Protein AF-A0A0F3H0M9-F1 (afdb_monomer_lite)

Organism: NCBI:txid29290

Sequence (113 aa):
MGLGGTIANLRGYIEGNGGHVIAVSTLTESRDSRKLALRSEILEALEKKHGQELDEFWRDSFGHAIATLTEAEGGNLLRQSSFDVIRNRLAKAADEACRRGFSAVEIGRNKTG

Radius of gyration: 14.46 Å; chains: 1; bounding box: 42×32×36 Å

pLDDT: mean 71.96, std 14.89, range [35.16, 91.62]

Foldseek 3Di:
DACQVVVLLVQLVQVVVVHHDPDDDDPDHDPQQPFFFADPVLVVLLCVQANCVLQVLCCVQRVHGPRSGGNSVSVVSSPDNYPVVVLVVLVVVQVVCVVVVHNGRCSDPPPDD

Structure (mmCIF, N/CA/C/O backbone):
data_AF-A0A0F3H0M9-F1
#
_entry.id   AF-A0A0F3H0M9-F1
#
loop_
_atom_site.group_PDB
_atom_site.id
_atom_site.type_symbol
_atom_site.label_atom_id
_atom_site.label_alt_id
_atom_site.label_comp_id
_atom_site.label_asym_id
_atom_site.label_entity_id
_atom_site.label_seq_id
_atom_site.pdbx_PDB_ins_code
_atom_site.Cartn_x
_atom_site.Cartn_y
_atom_site.Cartn_z
_atom_site.occupancy
_atom_site.B_iso_or_equiv
_atom_site.auth_seq_id
_atom_site.auth_comp_id
_atom_site.auth_asym_id
_atom_site.auth_atom_id
_atom_site.pdbx_PDB_model_num
ATOM 1 N N . MET A 1 1 ? 12.482 10.968 -2.118 1.00 42.03 1 MET A N 1
ATOM 2 C CA . MET A 1 1 ? 12.114 9.730 -2.833 1.00 42.03 1 MET A CA 1
ATOM 3 C C . MET A 1 1 ? 11.847 8.670 -1.781 1.00 42.03 1 MET A C 1
ATOM 5 O O . MET A 1 1 ? 12.755 8.374 -1.017 1.00 42.03 1 MET A O 1
ATOM 9 N N . GLY A 1 2 ? 10.597 8.232 -1.623 1.00 53.47 2 GLY A N 1
ATOM 10 C CA . GLY A 1 2 ? 10.229 7.257 -0.593 1.00 53.47 2 GLY A CA 1
ATOM 11 C C . GLY A 1 2 ? 10.556 5.843 -1.061 1.00 53.47 2 GLY A C 1
ATOM 12 O O . GLY A 1 2 ? 10.089 5.442 -2.120 1.00 53.47 2 GLY A O 1
ATOM 13 N N . LEU A 1 3 ? 11.354 5.106 -0.289 1.00 59.34 3 LEU A N 1
ATOM 14 C CA . LEU A 1 3 ? 11.687 3.702 -0.563 1.00 59.34 3 LEU A CA 1
ATOM 15 C C . LEU A 1 3 ? 10.496 2.749 -0.344 1.00 59.34 3 LEU A C 1
ATOM 17 O O . LEU A 1 3 ? 10.512 1.643 -0.876 1.00 59.34 3 LEU A O 1
ATOM 21 N N . GLY A 1 4 ? 9.464 3.192 0.390 1.00 61.91 4 GLY A N 1
ATOM 22 C CA . GLY A 1 4 ? 8.291 2.389 0.759 1.00 61.91 4 GLY A CA 1
ATOM 23 C C . GLY A 1 4 ? 7.613 1.702 -0.427 1.00 61.91 4 GLY A C 1
ATOM 24 O O . GLY A 1 4 ? 7.499 0.483 -0.412 1.00 61.91 4 GLY A O 1
ATOM 25 N N . GLY A 1 5 ? 7.309 2.444 -1.499 1.00 66.81 5 GLY A N 1
ATOM 26 C CA . GLY A 1 5 ? 6.600 1.894 -2.666 1.00 66.81 5 GLY A CA 1
ATOM 27 C C . GLY A 1 5 ? 7.382 0.830 -3.427 1.00 66.81 5 GLY A C 1
ATOM 28 O O . GLY A 1 5 ? 6.818 -0.171 -3.861 1.00 66.81 5 GLY A O 1
ATOM 29 N N . THR A 1 6 ? 8.700 0.992 -3.547 1.00 73.50 6 THR A N 1
ATOM 30 C CA . THR A 1 6 ? 9.550 -0.017 -4.194 1.00 73.50 6 THR A CA 1
ATOM 31 C C . THR A 1 6 ? 9.623 -1.292 -3.358 1.00 73.50 6 THR A C 1
ATOM 33 O O . THR A 1 6 ? 9.563 -2.391 -3.905 1.00 73.50 6 THR A O 1
ATOM 36 N N . ILE A 1 7 ? 9.730 -1.159 -2.033 1.00 74.62 7 ILE A N 1
ATOM 37 C CA . ILE A 1 7 ? 9.796 -2.305 -1.119 1.00 74.62 7 ILE A CA 1
ATOM 38 C C . ILE A 1 7 ? 8.449 -3.028 -1.052 1.00 74.62 7 ILE A C 1
ATOM 40 O O . ILE A 1 7 ? 8.430 -4.256 -1.106 1.00 74.62 7 ILE A O 1
ATOM 44 N N . ALA A 1 8 ? 7.339 -2.292 -0.971 1.00 70.88 8 ALA A N 1
ATOM 45 C CA . ALA A 1 8 ? 5.992 -2.855 -0.943 1.00 70.88 8 ALA A CA 1
ATOM 46 C C . ALA A 1 8 ? 5.707 -3.672 -2.211 1.00 70.88 8 ALA A C 1
ATOM 48 O O . ALA A 1 8 ? 5.323 -4.837 -2.110 1.00 70.88 8 ALA A O 1
ATOM 49 N N . ASN A 1 9 ? 6.016 -3.120 -3.391 1.00 69.56 9 ASN A N 1
ATOM 50 C CA . ASN A 1 9 ? 5.865 -3.832 -4.662 1.00 69.56 9 ASN A CA 1
ATOM 51 C C . ASN A 1 9 ? 6.755 -5.080 -4.740 1.00 69.56 9 ASN A C 1
ATOM 53 O O . ASN A 1 9 ? 6.296 -6.138 -5.165 1.00 69.56 9 ASN A O 1
ATOM 57 N N . LEU A 1 10 ? 8.020 -4.985 -4.314 1.00 77.69 10 LEU A N 1
ATOM 58 C CA . LEU A 1 10 ? 8.933 -6.131 -4.316 1.00 77.69 10 LEU A CA 1
ATOM 59 C C . LEU A 1 10 ? 8.456 -7.235 -3.362 1.00 77.69 10 LEU A C 1
ATOM 61 O O . LEU A 1 10 ? 8.496 -8.413 -3.714 1.00 77.69 10 LEU A O 1
ATOM 65 N N . ARG A 1 11 ? 7.967 -6.861 -2.174 1.00 76.56 11 ARG A N 1
ATOM 66 C CA . ARG A 1 11 ? 7.376 -7.801 -1.217 1.00 76.56 11 ARG A CA 1
ATOM 67 C C . ARG A 1 11 ? 6.143 -8.477 -1.803 1.00 76.56 11 ARG A C 1
ATOM 69 O O . ARG A 1 11 ? 6.076 -9.701 -1.777 1.00 76.56 11 ARG A O 1
ATOM 76 N N . GLY A 1 12 ? 5.213 -7.698 -2.356 1.00 72.00 12 GLY A N 1
ATOM 77 C CA . GLY A 1 12 ? 4.008 -8.214 -3.004 1.00 72.00 12 GLY A CA 1
ATOM 78 C C . GLY A 1 12 ? 4.332 -9.191 -4.136 1.00 72.00 12 GLY A C 1
ATOM 79 O O . GLY A 1 12 ? 3.742 -10.263 -4.203 1.00 72.00 12 GLY A O 1
ATOM 80 N N . TYR A 1 13 ? 5.337 -8.882 -4.960 1.00 78.62 13 TYR A N 1
ATOM 81 C CA . TYR A 1 13 ? 5.805 -9.778 -6.018 1.00 78.62 13 TYR A CA 1
ATOM 82 C C . TYR A 1 13 ? 6.376 -11.099 -5.478 1.00 78.62 13 TYR A C 1
ATOM 84 O O . TYR A 1 13 ? 6.061 -12.164 -6.004 1.00 78.62 13 TYR A O 1
ATOM 92 N N . ILE A 1 14 ? 7.212 -11.061 -4.435 1.00 72.81 14 ILE A N 1
ATOM 93 C CA . ILE A 1 14 ? 7.803 -12.279 -3.855 1.00 72.81 14 ILE A CA 1
ATOM 94 C C . ILE A 1 14 ? 6.722 -13.143 -3.191 1.00 72.81 14 ILE A C 1
ATOM 96 O O . ILE A 1 14 ? 6.687 -14.353 -3.414 1.00 72.81 14 ILE A O 1
ATOM 100 N N . GLU A 1 15 ? 5.828 -12.534 -2.411 1.00 82.38 15 GLU A N 1
ATOM 101 C CA . GLU A 1 15 ? 4.772 -13.256 -1.691 1.00 82.38 15 GLU A CA 1
ATOM 102 C C . GLU A 1 15 ? 3.680 -13.793 -2.617 1.00 82.38 15 GLU A C 1
ATOM 104 O O . GLU A 1 15 ? 3.237 -14.929 -2.452 1.00 82.38 15 GLU A O 1
ATOM 109 N N . GLY A 1 16 ? 3.310 -13.035 -3.652 1.00 70.56 16 GLY A N 1
ATOM 110 C CA . GLY A 1 16 ? 2.368 -13.479 -4.681 1.00 70.56 16 GLY A CA 1
ATOM 111 C C . GLY A 1 16 ? 2.864 -14.676 -5.502 1.00 70.56 16 GLY A C 1
ATOM 112 O O . GLY A 1 16 ? 2.055 -15.394 -6.078 1.00 70.56 16 GLY A O 1
ATOM 113 N N . ASN A 1 17 ? 4.176 -14.935 -5.513 1.00 84.69 17 ASN A N 1
ATOM 114 C CA . ASN A 1 17 ? 4.795 -16.081 -6.187 1.00 84.69 17 ASN A CA 1
ATOM 115 C C . ASN A 1 17 ? 5.159 -17.235 -5.229 1.00 84.69 17 ASN A C 1
ATOM 117 O O . ASN A 1 17 ? 5.958 -18.103 -5.578 1.00 84.69 17 ASN A O 1
ATOM 121 N N . GLY A 1 18 ? 4.597 -17.259 -4.015 1.00 81.06 18 GLY A N 1
ATOM 122 C CA . GLY A 1 18 ? 4.811 -18.339 -3.043 1.00 81.06 18 GLY A CA 1
ATOM 123 C C . GLY A 1 18 ? 6.111 -18.236 -2.237 1.00 81.06 18 GLY A C 1
ATOM 124 O O . GLY A 1 18 ? 6.437 -19.151 -1.482 1.00 81.06 18 GLY A O 1
ATOM 125 N N . GLY A 1 19 ? 6.854 -17.134 -2.370 1.00 77.62 19 GLY A N 1
ATOM 126 C CA . GLY A 1 19 ? 7.951 -16.793 -1.467 1.00 77.62 19 GLY A CA 1
ATOM 127 C C . GLY A 1 19 ? 7.441 -16.182 -0.159 1.00 77.62 19 GLY A C 1
ATOM 128 O O . GLY A 1 19 ? 6.305 -15.731 -0.066 1.00 77.62 19 GLY A O 1
ATOM 129 N N . HIS A 1 20 ? 8.287 -16.126 0.868 1.00 75.62 20 HIS A N 1
ATOM 130 C CA . HIS A 1 20 ? 7.968 -15.417 2.109 1.00 75.62 20 HIS A CA 1
ATOM 131 C C . HIS A 1 20 ? 9.086 -14.432 2.440 1.00 75.62 20 HIS A C 1
ATOM 133 O O . HIS A 1 20 ? 10.244 -14.827 2.600 1.00 75.62 20 HIS A O 1
ATOM 139 N N . VAL A 1 21 ? 8.759 -13.140 2.508 1.00 72.12 21 VAL A N 1
ATOM 140 C CA . VAL A 1 21 ? 9.752 -12.102 2.795 1.00 72.12 21 VAL A CA 1
ATOM 141 C C . VAL A 1 21 ? 9.957 -12.004 4.299 1.00 72.12 21 VAL A C 1
ATOM 143 O O . VAL A 1 21 ? 9.101 -11.508 5.023 1.00 72.12 21 VAL A O 1
ATOM 146 N N . ILE A 1 22 ? 11.127 -12.446 4.755 1.00 63.84 22 ILE A N 1
ATOM 147 C CA . ILE A 1 22 ? 11.503 -12.438 6.177 1.00 63.84 22 ILE A CA 1
ATOM 148 C C . ILE A 1 22 ? 12.229 -11.155 6.608 1.00 63.84 22 ILE A C 1
ATOM 150 O O . ILE A 1 22 ? 12.205 -10.803 7.784 1.00 63.84 22 ILE A O 1
ATOM 154 N N . ALA A 1 23 ? 12.892 -10.460 5.675 1.00 50.19 23 ALA A N 1
ATOM 155 C CA . ALA A 1 23 ? 13.650 -9.240 5.945 1.00 50.19 23 ALA A CA 1
ATOM 156 C C . ALA A 1 23 ? 13.894 -8.425 4.665 1.00 50.19 23 ALA A C 1
ATOM 158 O O . ALA A 1 23 ? 14.004 -8.981 3.573 1.00 50.19 23 ALA A O 1
ATOM 159 N N . VAL A 1 24 ? 14.041 -7.107 4.821 1.00 65.62 24 VAL A N 1
ATOM 160 C CA . VAL A 1 24 ? 14.480 -6.173 3.773 1.00 65.62 24 VAL A CA 1
ATOM 161 C C . VAL A 1 24 ? 15.530 -5.236 4.372 1.00 65.62 24 VAL A C 1
ATOM 163 O O . VAL A 1 24 ? 15.382 -4.793 5.509 1.00 65.62 24 VAL A O 1
ATOM 166 N N . SER A 1 25 ? 16.589 -4.933 3.617 1.00 49.09 25 SER A N 1
ATOM 167 C CA . SER A 1 25 ? 17.630 -3.971 4.000 1.00 49.09 25 SER A CA 1
ATOM 168 C C . SER A 1 25 ? 17.829 -2.937 2.890 1.00 49.09 25 SER A C 1
ATOM 170 O O . SER A 1 25 ? 17.762 -3.278 1.708 1.00 49.09 25 SER A O 1
ATOM 172 N N . THR A 1 26 ? 18.060 -1.676 3.257 1.00 61.56 26 THR A N 1
ATOM 173 C CA . THR A 1 26 ? 18.269 -0.562 2.318 1.00 61.56 26 THR A CA 1
ATOM 174 C C . THR A 1 26 ? 19.518 0.236 2.678 1.00 61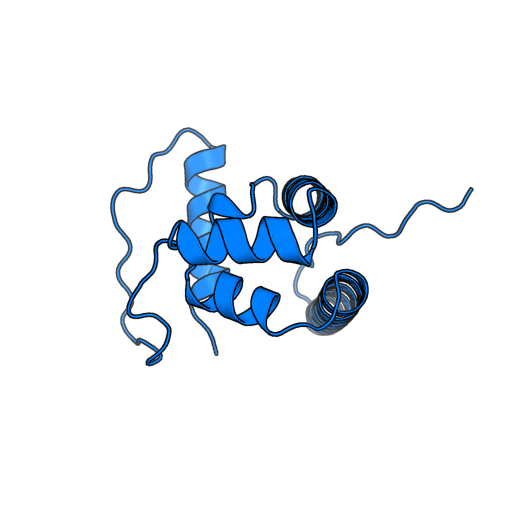.56 26 THR A C 1
ATOM 176 O O . THR A 1 26 ? 19.794 0.465 3.852 1.00 61.56 26 THR A O 1
ATOM 179 N N . LEU A 1 27 ? 20.259 0.700 1.665 1.00 40.09 27 LEU A N 1
ATOM 180 C CA . LEU A 1 27 ? 21.513 1.450 1.849 1.00 40.09 27 LEU A CA 1
ATOM 181 C C . LEU A 1 27 ? 21.293 2.905 2.307 1.00 40.09 27 LEU A C 1
ATOM 183 O O . LEU A 1 27 ? 22.164 3.508 2.927 1.00 40.09 27 LEU A O 1
ATOM 187 N N . THR A 1 28 ? 20.128 3.475 2.005 1.00 50.84 28 THR A N 1
ATOM 188 C CA . THR A 1 28 ? 19.703 4.811 2.436 1.00 50.84 28 THR A CA 1
ATOM 189 C C . THR A 1 28 ? 18.301 4.730 3.015 1.00 50.84 28 THR A C 1
ATOM 191 O O . THR A 1 28 ? 17.498 3.903 2.596 1.00 50.84 28 THR A O 1
ATOM 194 N N . GLU A 1 29 ? 18.009 5.574 4.000 1.00 50.97 29 GLU A N 1
ATOM 195 C CA . GLU A 1 29 ? 16.739 5.585 4.719 1.00 50.97 29 GLU A CA 1
ATOM 196 C C . GLU A 1 29 ? 16.216 7.031 4.798 1.00 50.97 29 GLU A C 1
ATOM 198 O O . GLU A 1 29 ? 16.972 7.946 5.132 1.00 50.97 29 GLU A O 1
ATOM 203 N N . SER A 1 30 ? 14.934 7.277 4.492 1.00 53.84 30 SER A N 1
ATOM 204 C CA . SER A 1 30 ? 14.284 8.537 4.891 1.00 53.84 30 SER A CA 1
ATOM 205 C C . SER A 1 30 ? 13.807 8.418 6.342 1.00 53.84 30 SER A C 1
ATOM 207 O O . SER A 1 30 ? 13.454 7.327 6.769 1.00 53.84 30 SER A O 1
ATOM 209 N N . ARG A 1 31 ? 13.740 9.516 7.112 1.00 54.22 31 ARG A N 1
ATOM 210 C CA . ARG A 1 31 ? 13.318 9.481 8.536 1.00 54.22 31 ARG A CA 1
ATOM 211 C C . ARG A 1 31 ? 11.995 8.734 8.784 1.00 54.22 31 ARG A C 1
ATOM 213 O O . ARG A 1 31 ? 11.827 8.157 9.854 1.00 54.22 31 ARG A O 1
ATOM 220 N N . ASP A 1 32 ? 11.104 8.724 7.795 1.00 53.25 32 ASP A N 1
ATOM 221 C CA . ASP A 1 32 ? 9.800 8.055 7.849 1.00 53.25 32 ASP A CA 1
ATOM 222 C C . ASP A 1 32 ? 9.852 6.544 7.530 1.00 53.25 32 ASP A C 1
ATOM 224 O O . ASP A 1 32 ? 8.841 5.866 7.661 1.00 53.25 32 ASP A O 1
ATOM 228 N N . SER A 1 33 ? 11.006 5.997 7.125 1.00 55.00 33 SER A N 1
ATOM 229 C CA . SER A 1 33 ? 11.169 4.583 6.728 1.00 55.00 33 SER A CA 1
ATOM 230 C C . SER A 1 33 ? 11.609 3.658 7.877 1.00 55.00 33 SER A C 1
ATOM 232 O O . SER A 1 33 ? 11.760 2.457 7.661 1.00 55.00 33 SER A O 1
ATOM 234 N N . ARG A 1 34 ? 11.748 4.183 9.108 1.00 58.22 34 ARG A N 1
ATOM 235 C CA . ARG A 1 34 ? 12.222 3.426 10.293 1.00 58.22 34 ARG A CA 1
ATOM 236 C C . ARG A 1 34 ? 11.318 2.278 10.693 1.00 58.22 34 ARG A C 1
ATOM 238 O O . ARG A 1 34 ? 11.748 1.356 11.382 1.00 58.22 34 ARG A O 1
ATOM 245 N N . LYS A 1 35 ? 10.047 2.366 10.313 1.00 63.50 35 LYS A N 1
ATOM 246 C CA . LYS A 1 35 ? 9.053 1.326 10.536 1.00 63.50 35 LYS A CA 1
ATOM 247 C C . LYS A 1 35 ? 8.494 0.912 9.189 1.00 63.50 35 LYS A C 1
ATOM 249 O O . LYS A 1 35 ? 7.826 1.691 8.521 1.00 63.50 35 LYS A O 1
ATOM 254 N N . LEU A 1 36 ? 8.818 -0.317 8.803 1.00 68.44 36 LEU A N 1
ATOM 255 C CA . LEU A 1 36 ? 8.355 -0.898 7.551 1.00 68.44 36 LEU A CA 1
ATOM 256 C C . LEU A 1 36 ? 6.948 -1.463 7.698 1.00 68.44 36 LEU A C 1
ATOM 258 O O . LEU A 1 36 ? 6.124 -1.195 6.844 1.00 68.44 36 LEU A O 1
ATOM 262 N N . ALA A 1 37 ? 6.653 -2.199 8.770 1.00 74.88 37 ALA A N 1
ATOM 263 C CA . ALA A 1 37 ? 5.320 -2.759 8.974 1.00 74.88 37 ALA A CA 1
ATOM 264 C C . ALA A 1 37 ? 4.308 -1.668 9.344 1.00 74.88 37 ALA A C 1
ATOM 266 O O . ALA A 1 37 ? 4.581 -0.849 10.228 1.00 74.88 37 ALA A O 1
ATOM 267 N N . LEU A 1 38 ? 3.146 -1.695 8.688 1.00 80.75 38 LEU A N 1
ATOM 268 C CA . LEU A 1 38 ? 1.995 -0.883 9.060 1.00 80.75 38 LEU A CA 1
ATOM 269 C C . LEU A 1 38 ? 1.521 -1.265 10.462 1.00 80.75 38 LEU A C 1
ATOM 271 O O . LEU A 1 38 ? 1.285 -2.439 10.752 1.00 80.75 38 LEU A O 1
ATOM 275 N N . ARG A 1 39 ? 1.362 -0.274 11.335 1.00 85.44 39 ARG A N 1
ATOM 276 C CA . ARG A 1 39 ? 0.760 -0.495 12.649 1.00 85.44 39 ARG A CA 1
ATOM 277 C C . ARG A 1 39 ? -0.747 -0.691 12.549 1.00 85.44 39 ARG A C 1
ATOM 279 O O . ARG A 1 39 ? -1.416 0.017 11.793 1.00 85.44 39 ARG A O 1
ATOM 286 N N . SER A 1 40 ? -1.282 -1.562 13.403 1.00 85.31 40 SER A N 1
ATOM 287 C CA . SER A 1 4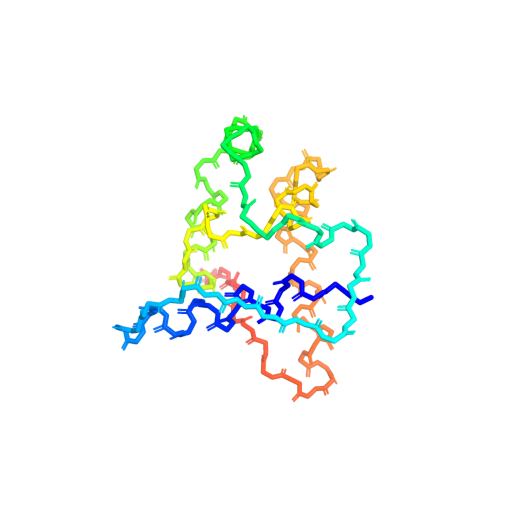0 ? -2.722 -1.808 13.509 1.00 85.31 40 SER A CA 1
ATOM 288 C C . SER A 1 40 ? -3.511 -0.519 13.741 1.00 85.31 40 SER A C 1
ATOM 290 O O . SER A 1 40 ? -4.556 -0.337 13.133 1.00 85.31 40 SER A O 1
ATOM 292 N N . GLU A 1 41 ? -2.976 0.435 14.515 1.00 88.56 41 GLU A N 1
ATOM 293 C CA . GLU A 1 41 ? -3.670 1.706 14.766 1.00 88.56 41 GLU A CA 1
ATOM 294 C C . GLU A 1 41 ? -3.839 2.560 13.497 1.00 88.56 41 GLU A C 1
ATOM 296 O O . GLU A 1 41 ? -4.832 3.271 13.348 1.00 88.56 41 GLU A O 1
ATOM 301 N N . ILE A 1 42 ? -2.872 2.513 12.573 1.00 87.06 42 ILE A N 1
ATOM 302 C CA . ILE A 1 42 ? -2.972 3.227 11.293 1.00 87.06 42 ILE A CA 1
ATOM 303 C C . ILE A 1 42 ? -3.898 2.481 10.339 1.00 87.06 42 ILE A C 1
ATOM 305 O O . ILE A 1 42 ? -4.662 3.131 9.628 1.00 87.06 42 ILE A O 1
ATOM 309 N N . LEU A 1 43 ? -3.858 1.147 10.340 1.00 88.44 43 LEU A N 1
ATOM 310 C CA . LEU A 1 43 ? -4.776 0.327 9.553 1.00 88.44 43 LEU A CA 1
ATOM 311 C C . LEU A 1 43 ? -6.234 0.592 9.957 1.00 88.44 43 LEU A C 1
ATOM 313 O O . LEU A 1 43 ? -7.033 0.981 9.111 1.00 88.44 43 LEU A O 1
ATOM 317 N N . GLU A 1 44 ? -6.548 0.522 11.251 1.00 90.75 44 GLU A N 1
ATOM 318 C CA . GLU A 1 44 ? -7.883 0.832 11.780 1.00 90.75 44 GLU A CA 1
ATOM 319 C C . GLU A 1 44 ? -8.306 2.272 11.457 1.00 90.75 44 GLU A C 1
ATOM 321 O O . GLU A 1 44 ? -9.457 2.539 11.102 1.00 90.75 44 GLU A O 1
ATOM 326 N N . ALA A 1 45 ? -7.379 3.233 11.547 1.00 91.62 45 ALA A N 1
ATOM 327 C CA . ALA A 1 45 ? -7.665 4.621 11.201 1.00 91.62 45 ALA A CA 1
ATOM 328 C C . ALA A 1 45 ? -7.953 4.806 9.701 1.00 91.62 45 ALA A C 1
ATOM 330 O O . ALA A 1 45 ? -8.791 5.637 9.343 1.00 91.62 45 ALA A O 1
ATOM 331 N N . LEU A 1 46 ? -7.279 4.052 8.826 1.00 89.25 46 LEU A N 1
ATOM 332 C CA . LEU A 1 46 ? -7.537 4.050 7.385 1.00 89.25 46 LEU A CA 1
ATOM 333 C C . LEU A 1 46 ? -8.896 3.433 7.067 1.00 89.25 46 LEU A C 1
ATOM 335 O O . LEU A 1 46 ? -9.673 4.059 6.347 1.00 89.25 46 LEU A O 1
ATOM 339 N N . GLU A 1 47 ? -9.201 2.272 7.646 1.00 88.94 47 GLU A N 1
ATOM 340 C CA . GLU A 1 47 ? -10.489 1.590 7.486 1.00 88.94 47 GLU A CA 1
ATOM 341 C C . GLU A 1 47 ? -11.643 2.476 7.960 1.00 88.94 47 GLU A C 1
ATOM 343 O O . GLU A 1 47 ? -12.628 2.664 7.249 1.00 88.94 47 GLU A O 1
ATOM 348 N N . LYS A 1 48 ? -11.497 3.123 9.121 1.00 90.38 48 LYS A N 1
ATOM 349 C CA . LYS A 1 48 ? -12.512 4.039 9.653 1.00 90.38 48 LYS A CA 1
ATOM 350 C C . LYS A 1 48 ? -12.705 5.286 8.788 1.00 90.38 48 LYS A C 1
ATOM 352 O O . LYS A 1 48 ? -13.806 5.831 8.743 1.00 90.38 48 LYS A O 1
ATOM 357 N N . LYS A 1 49 ? -11.636 5.787 8.163 1.00 91.25 49 LYS A N 1
ATOM 358 C CA . LYS A 1 49 ? -11.668 7.050 7.413 1.00 91.25 49 LYS A CA 1
ATOM 359 C C . LYS A 1 49 ? -12.144 6.878 5.975 1.00 91.25 49 LYS A C 1
ATOM 361 O O . LYS A 1 49 ? -12.900 7.716 5.493 1.00 91.25 49 LYS A O 1
ATOM 366 N N . HIS A 1 50 ? -11.659 5.846 5.293 1.00 87.25 50 HIS A N 1
ATOM 367 C CA . HIS A 1 50 ? -11.866 5.653 3.856 1.00 87.25 50 HIS A CA 1
ATOM 368 C C . HIS A 1 50 ? -12.740 4.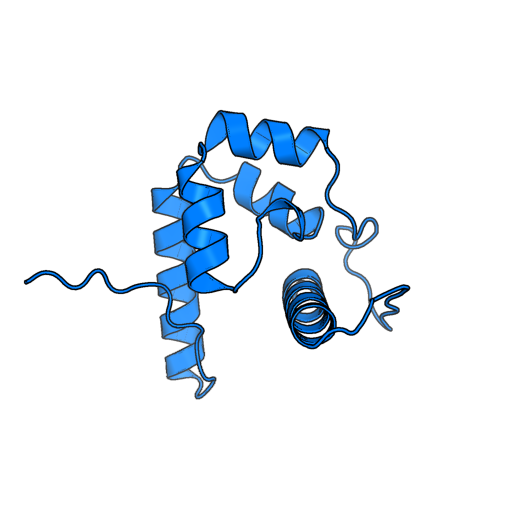438 3.534 1.00 87.25 50 HIS A C 1
ATOM 370 O O . HIS A 1 50 ? -13.133 4.277 2.384 1.00 87.25 50 HIS A O 1
ATOM 376 N N . GLY A 1 51 ? -13.085 3.623 4.534 1.00 86.12 51 GLY A N 1
ATOM 377 C CA . GLY A 1 51 ? -13.937 2.452 4.366 1.00 86.12 51 GLY A CA 1
ATOM 378 C C . GLY A 1 51 ? -13.250 1.293 3.645 1.00 86.12 51 GLY A C 1
ATOM 379 O O . GLY A 1 51 ? -12.061 1.332 3.323 1.00 86.12 51 GLY A O 1
ATOM 380 N N . GLN A 1 52 ? -14.038 0.251 3.382 1.00 87.31 52 GLN A N 1
ATOM 381 C CA . GLN A 1 52 ? -13.590 -0.973 2.714 1.00 87.31 52 GLN A CA 1
ATOM 382 C C . GLN A 1 52 ? -13.258 -0.755 1.226 1.00 87.31 52 GLN A C 1
ATOM 384 O O . GLN A 1 52 ? -12.408 -1.456 0.682 1.00 87.31 52 GLN A O 1
ATOM 389 N N . GLU A 1 53 ? -13.844 0.270 0.595 1.00 87.12 53 GLU A N 1
ATOM 390 C CA . GLU A 1 53 ? -13.588 0.631 -0.809 1.00 87.12 53 GLU A CA 1
ATOM 391 C C . GLU A 1 53 ? -12.099 0.882 -1.092 1.00 87.12 53 GLU A C 1
ATOM 393 O O . GLU A 1 53 ? -11.609 0.590 -2.184 1.00 87.12 53 GLU A O 1
ATOM 398 N N . LEU A 1 54 ? -11.358 1.403 -0.104 1.00 86.31 54 LEU A N 1
ATOM 399 C CA . LEU A 1 54 ? -9.920 1.615 -0.239 1.00 86.31 54 LEU A CA 1
ATOM 400 C C . LEU A 1 54 ? -9.152 0.287 -0.323 1.00 86.31 54 LEU A C 1
ATOM 402 O O . LEU A 1 54 ? -8.225 0.206 -1.126 1.00 86.31 54 LEU A O 1
ATOM 406 N N . ASP A 1 55 ? -9.517 -0.729 0.469 1.00 86.94 55 ASP A N 1
ATOM 407 C CA . ASP A 1 55 ? -8.865 -2.050 0.429 1.00 86.94 55 ASP A CA 1
ATOM 408 C C . ASP A 1 55 ? -9.180 -2.793 -0.870 1.00 86.94 55 ASP A C 1
ATOM 410 O O . ASP A 1 55 ? -8.277 -3.341 -1.501 1.00 86.94 55 ASP A O 1
ATOM 414 N N . GLU A 1 56 ? -10.437 -2.746 -1.312 1.00 88.50 56 GLU A N 1
ATOM 415 C CA . GLU A 1 56 ? -10.880 -3.350 -2.574 1.00 88.50 56 GLU A CA 1
ATOM 416 C C . GLU A 1 56 ? -10.136 -2.747 -3.767 1.00 88.50 56 GLU A C 1
ATOM 418 O O . GLU A 1 56 ? -9.528 -3.467 -4.558 1.00 88.50 56 GLU A O 1
ATOM 423 N N . PHE A 1 57 ? -10.071 -1.416 -3.840 1.00 85.31 57 PHE A N 1
ATOM 424 C CA . PHE A 1 57 ? -9.295 -0.728 -4.868 1.00 85.31 57 PHE A CA 1
ATOM 425 C C . PHE A 1 57 ? -7.804 -1.086 -4.826 1.00 85.31 57 PHE A C 1
ATOM 427 O O . PHE A 1 57 ? -7.165 -1.194 -5.878 1.00 85.31 57 PHE A O 1
ATOM 434 N N . TRP A 1 58 ? -7.234 -1.257 -3.630 1.00 84.38 58 TRP A N 1
ATOM 435 C CA . TRP A 1 58 ? -5.825 -1.614 -3.479 1.00 84.38 58 TRP A CA 1
ATOM 436 C C . TRP A 1 58 ? -5.539 -3.024 -3.983 1.00 84.38 58 TRP A C 1
ATOM 438 O O . TRP A 1 58 ? -4.553 -3.235 -4.689 1.00 84.38 58 TRP A O 1
ATOM 448 N N . ARG A 1 59 ? -6.433 -3.969 -3.680 1.00 83.25 59 ARG A N 1
ATOM 449 C CA . ARG A 1 59 ? -6.360 -5.345 -4.173 1.00 83.25 59 ARG A CA 1
ATOM 450 C C . ARG A 1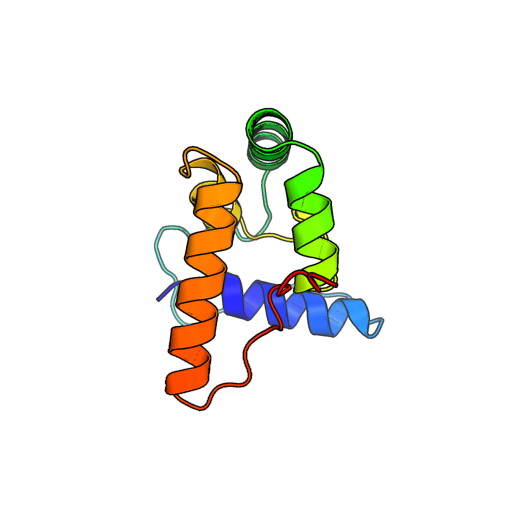 59 ? -6.482 -5.404 -5.688 1.00 83.25 59 ARG A C 1
ATOM 452 O O . ARG A 1 59 ? -5.656 -6.062 -6.312 1.00 83.25 59 ARG A O 1
ATOM 459 N N . ASP A 1 60 ? -7.433 -4.679 -6.266 1.00 79.50 60 ASP A N 1
ATOM 460 C CA . ASP A 1 60 ? -7.636 -4.644 -7.718 1.00 79.50 60 ASP A CA 1
ATOM 461 C C . ASP A 1 60 ? -6.457 -3.994 -8.450 1.00 79.50 60 ASP A C 1
ATOM 463 O O . ASP A 1 60 ? -6.051 -4.454 -9.514 1.00 79.50 60 ASP A O 1
ATOM 467 N N . SER A 1 61 ? -5.879 -2.939 -7.871 1.00 76.25 61 SER A N 1
ATOM 468 C CA . SER A 1 61 ? -4.784 -2.196 -8.501 1.00 76.25 61 SER A CA 1
ATOM 469 C C . SER A 1 61 ? -3.426 -2.880 -8.322 1.00 76.25 61 SER A C 1
ATOM 471 O O . SER A 1 61 ? -2.645 -2.963 -9.263 1.00 76.25 61 SER A O 1
ATOM 473 N N . PHE A 1 62 ? -3.108 -3.348 -7.114 1.00 71.88 62 PHE A N 1
ATOM 474 C CA . PHE A 1 62 ? -1.754 -3.783 -6.743 1.00 71.88 62 PHE A CA 1
ATOM 475 C C . PHE A 1 62 ? -1.655 -5.278 -6.410 1.00 71.88 62 PHE A C 1
ATOM 477 O O . PHE A 1 62 ? -0.558 -5.783 -6.176 1.00 71.88 62 PHE A O 1
ATOM 484 N N . GLY A 1 63 ? -2.776 -6.006 -6.387 1.00 74.38 63 GLY A N 1
ATOM 485 C CA . GLY A 1 63 ? -2.812 -7.440 -6.089 1.00 74.38 63 GLY A CA 1
ATOM 486 C C . GLY A 1 63 ? -2.661 -7.783 -4.604 1.00 74.38 63 GLY A C 1
ATOM 487 O O . GLY A 1 63 ? -2.506 -8.954 -4.261 1.00 74.38 63 GLY A O 1
ATOM 488 N N . HIS A 1 64 ? -2.695 -6.793 -3.707 1.00 76.31 64 HIS A N 1
ATOM 489 C CA . HIS A 1 64 ? -2.551 -6.994 -2.265 1.00 76.31 64 HIS A CA 1
ATOM 490 C C . HIS A 1 64 ? -3.360 -5.978 -1.443 1.00 76.31 64 HIS A C 1
ATOM 492 O O . HIS A 1 64 ? -3.704 -4.898 -1.916 1.00 76.31 64 HIS A O 1
ATOM 498 N N . ALA A 1 65 ? -3.657 -6.337 -0.191 1.00 82.25 65 ALA A N 1
ATOM 499 C CA . ALA A 1 65 ? -4.447 -5.531 0.742 1.00 82.25 65 ALA A CA 1
ATOM 500 C C . ALA A 1 65 ? -3.692 -4.290 1.248 1.00 82.25 65 ALA A C 1
ATOM 502 O O . ALA A 1 65 ? -2.459 -4.264 1.257 1.00 82.25 65 ALA A O 1
ATOM 503 N N . ILE A 1 66 ? -4.411 -3.302 1.786 1.00 83.38 66 ILE A N 1
ATOM 504 C CA . ILE A 1 66 ? -3.792 -2.135 2.443 1.00 83.38 66 ILE A CA 1
ATOM 505 C C . ILE A 1 66 ? -3.017 -2.515 3.708 1.00 83.38 66 ILE A C 1
ATOM 507 O O . ILE A 1 66 ? -2.109 -1.794 4.114 1.00 83.38 66 ILE A O 1
ATOM 511 N N . ALA A 1 67 ? -3.310 -3.677 4.297 1.00 82.94 67 ALA A N 1
ATOM 512 C CA . ALA A 1 67 ? -2.564 -4.223 5.429 1.00 82.94 67 ALA A CA 1
ATOM 513 C C . ALA A 1 67 ? -1.086 -4.517 5.100 1.00 82.94 67 ALA A C 1
ATOM 515 O O . ALA A 1 67 ? -0.268 -4.626 6.010 1.00 82.94 67 ALA A O 1
ATOM 516 N N . THR A 1 68 ? -0.723 -4.636 3.816 1.00 78.25 68 THR A N 1
ATOM 517 C CA . THR A 1 68 ? 0.668 -4.858 3.391 1.00 78.25 68 THR A CA 1
ATOM 518 C C . THR A 1 68 ? 1.419 -3.562 3.086 1.00 78.25 68 THR A C 1
ATOM 520 O O . THR A 1 68 ? 2.570 -3.625 2.649 1.00 78.25 68 THR A O 1
ATOM 523 N N . LEU A 1 69 ? 0.780 -2.401 3.271 1.00 79.75 69 LEU A N 1
ATOM 524 C CA . LEU A 1 69 ? 1.428 -1.102 3.121 1.00 79.75 69 LEU A CA 1
ATOM 525 C C . LEU A 1 69 ? 2.549 -0.927 4.138 1.00 79.75 69 LEU A C 1
ATOM 527 O O . LEU A 1 69 ? 2.574 -1.546 5.201 1.00 79.75 69 LEU A O 1
ATOM 531 N N . THR A 1 70 ? 3.460 -0.017 3.824 1.00 77.94 70 THR A N 1
ATOM 532 C CA . THR A 1 70 ? 4.406 0.476 4.815 1.00 77.94 70 THR A CA 1
ATOM 533 C C . THR A 1 70 ? 3.787 1.557 5.692 1.00 77.94 70 THR A C 1
ATOM 535 O O . THR A 1 70 ? 2.853 2.253 5.289 1.00 77.94 70 THR A O 1
ATOM 538 N N . GLU A 1 71 ? 4.335 1.757 6.891 1.00 79.12 71 GLU A N 1
ATOM 539 C CA . GLU A 1 71 ? 3.879 2.803 7.820 1.00 79.12 71 GLU A CA 1
ATOM 540 C C . GLU A 1 71 ? 3.862 4.197 7.165 1.00 79.12 71 GLU A C 1
ATOM 542 O O . GLU A 1 71 ? 2.922 4.976 7.337 1.00 79.12 71 GLU A O 1
ATOM 547 N N . ALA A 1 72 ? 4.887 4.507 6.365 1.00 72.62 72 ALA A N 1
ATOM 548 C CA . ALA A 1 72 ? 4.991 5.774 5.648 1.00 72.62 72 ALA A CA 1
ATOM 549 C C . ALA A 1 72 ? 3.878 5.947 4.600 1.00 72.62 72 ALA A C 1
ATOM 551 O O . ALA A 1 72 ? 3.340 7.047 4.439 1.00 72.62 72 ALA A O 1
ATOM 552 N N . GLU A 1 73 ? 3.524 4.872 3.894 1.00 77.12 73 GLU A N 1
ATOM 553 C CA . GLU A 1 73 ? 2.451 4.872 2.898 1.00 77.12 73 GLU A CA 1
ATOM 554 C C . GLU A 1 73 ? 1.086 4.995 3.562 1.00 77.12 73 GLU A C 1
ATOM 556 O O . GLU A 1 73 ? 0.320 5.890 3.201 1.00 77.12 73 GLU A O 1
ATOM 561 N N . GLY A 1 74 ? 0.821 4.184 4.590 1.00 84.12 74 GLY A N 1
ATOM 562 C CA . GLY A 1 74 ? -0.413 4.258 5.365 1.00 84.12 74 GLY A CA 1
ATOM 563 C C . GLY A 1 74 ? -0.613 5.640 5.987 1.00 84.12 74 GLY A C 1
ATOM 564 O O . GLY A 1 74 ? -1.668 6.256 5.830 1.00 84.12 74 GLY A O 1
ATOM 565 N N . GLY A 1 75 ? 0.438 6.212 6.580 1.00 84.19 75 GLY A N 1
ATOM 566 C CA . GLY A 1 75 ? 0.417 7.584 7.082 1.00 84.19 75 GLY A CA 1
ATOM 567 C C . GLY A 1 75 ? 0.162 8.628 5.986 1.00 84.19 75 GLY A C 1
ATOM 568 O O . GLY A 1 75 ? -0.501 9.638 6.230 1.00 84.19 75 GLY A O 1
ATOM 569 N N . ASN A 1 76 ? 0.645 8.407 4.760 1.00 82.19 76 ASN A N 1
ATOM 570 C CA . ASN A 1 76 ? 0.391 9.311 3.639 1.00 82.19 76 ASN A CA 1
ATOM 571 C C . ASN A 1 76 ? -1.054 9.254 3.131 1.00 82.19 76 ASN A C 1
ATOM 573 O O . ASN A 1 76 ? -1.625 10.307 2.825 1.00 82.19 76 ASN A O 1
ATOM 577 N N . LEU A 1 77 ? -1.646 8.059 3.083 1.00 85.19 77 LEU A N 1
ATOM 578 C CA . LEU A 1 77 ? -3.061 7.860 2.762 1.00 85.19 77 LEU A CA 1
ATOM 579 C C . LEU A 1 77 ? -3.969 8.446 3.850 1.00 85.19 77 LEU A C 1
ATOM 581 O O . LEU A 1 77 ? -4.958 9.115 3.545 1.00 85.19 77 LEU A O 1
ATOM 585 N N . LEU A 1 78 ? -3.596 8.298 5.124 1.00 88.19 78 LEU A N 1
ATOM 586 C CA . LEU A 1 78 ? -4.372 8.814 6.252 1.00 88.19 78 LEU A CA 1
ATOM 587 C C . LEU A 1 78 ? -4.440 10.350 6.264 1.00 88.19 78 LEU A C 1
ATOM 589 O O . LEU A 1 78 ? -5.446 10.926 6.681 1.00 88.19 78 LEU A O 1
ATOM 593 N N . ARG A 1 79 ? -3.406 11.033 5.754 1.00 87.81 79 ARG A N 1
ATOM 594 C CA . ARG A 1 79 ? -3.393 12.499 5.592 1.00 87.81 79 ARG A CA 1
ATOM 595 C C . ARG A 1 79 ? -4.333 13.011 4.496 1.00 87.81 79 ARG A C 1
ATOM 597 O O . ARG A 1 79 ? -4.622 14.204 4.478 1.00 87.81 79 ARG A O 1
ATOM 604 N N . GLN A 1 80 ? -4.813 12.157 3.592 1.00 88.06 80 GLN A N 1
ATOM 605 C CA . GLN A 1 80 ? -5.725 12.580 2.525 1.00 88.06 80 GLN A CA 1
ATOM 606 C C . GLN A 1 80 ? -7.137 12.796 3.062 1.00 88.06 80 GLN A C 1
ATOM 608 O O . GLN A 1 80 ? -7.580 12.081 3.959 1.00 88.06 80 GLN A O 1
ATOM 613 N N . SER A 1 81 ? -7.846 13.789 2.528 1.00 86.69 81 SER A N 1
ATOM 614 C CA . SER A 1 81 ? -9.190 14.160 2.982 1.00 86.69 81 SER A CA 1
ATOM 615 C C . SER A 1 81 ? -10.266 13.146 2.592 1.00 86.69 81 SER A C 1
ATOM 617 O O . SER A 1 81 ? -11.217 12.987 3.348 1.00 86.69 81 SER A O 1
ATOM 619 N N . SER A 1 82 ? -10.115 12.451 1.461 1.00 88.00 82 SER A N 1
ATOM 620 C CA . SER A 1 82 ? -11.053 11.422 0.998 1.00 88.00 82 SER A CA 1
ATOM 621 C C . SER A 1 82 ? -10.385 10.395 0.082 1.00 88.00 82 SER A C 1
ATOM 623 O O . SER A 1 82 ? -9.292 10.630 -0.451 1.00 88.00 82 SER A O 1
ATOM 625 N N . PHE A 1 83 ? -11.081 9.281 -0.143 1.00 86.88 83 PHE A N 1
ATOM 626 C CA . PHE A 1 83 ? -10.693 8.247 -1.099 1.00 86.88 83 PHE A CA 1
ATOM 627 C C . PHE A 1 83 ? -10.564 8.778 -2.538 1.00 86.88 83 PHE A C 1
ATOM 629 O O . PHE A 1 83 ? -9.600 8.457 -3.232 1.00 86.88 83 PHE A O 1
ATOM 636 N N . ASP A 1 84 ? -11.444 9.683 -2.977 1.00 86.50 84 ASP A N 1
ATOM 637 C CA . ASP A 1 84 ? -11.350 10.305 -4.308 1.00 86.50 84 ASP A CA 1
ATOM 638 C C . ASP A 1 84 ? -10.048 11.075 -4.523 1.00 86.50 84 ASP A C 1
ATOM 640 O O . ASP A 1 84 ? -9.456 11.032 -5.603 1.00 86.50 84 ASP A O 1
ATOM 644 N N . VAL A 1 85 ? -9.558 11.762 -3.486 1.00 86.31 85 VAL A N 1
ATOM 645 C CA . VAL A 1 85 ? -8.272 12.466 -3.557 1.00 86.31 85 VAL A CA 1
ATOM 646 C C . VAL A 1 85 ? -7.124 11.471 -3.720 1.00 86.31 85 VAL A C 1
ATOM 648 O O . VAL A 1 85 ? -6.195 11.741 -4.483 1.00 86.31 85 VAL A O 1
ATOM 651 N N . ILE A 1 86 ? -7.191 10.315 -3.054 1.00 83.88 86 ILE A N 1
ATOM 652 C CA . ILE A 1 86 ? -6.210 9.233 -3.210 1.00 83.88 86 ILE A CA 1
ATOM 653 C C . ILE A 1 86 ? -6.228 8.716 -4.653 1.00 83.88 86 ILE A C 1
ATOM 655 O O . ILE A 1 86 ? -5.183 8.729 -5.309 1.00 83.88 86 ILE A O 1
ATOM 659 N N . ARG A 1 87 ? -7.406 8.349 -5.177 1.00 84.75 87 ARG A N 1
ATOM 660 C CA . ARG A 1 87 ? -7.569 7.846 -6.552 1.00 84.75 87 ARG A CA 1
ATOM 661 C C . ARG A 1 87 ? -7.040 8.826 -7.594 1.00 84.75 87 ARG A C 1
ATOM 663 O O . ARG A 1 87 ? -6.217 8.456 -8.426 1.00 84.75 87 ARG A O 1
ATOM 670 N N . ASN A 1 88 ? -7.434 10.096 -7.501 1.00 82.50 88 ASN A N 1
ATOM 671 C CA . ASN A 1 88 ? -7.000 11.133 -8.439 1.00 82.50 88 ASN A CA 1
ATOM 672 C C . ASN A 1 88 ? -5.481 11.364 -8.401 1.00 82.50 88 ASN A C 1
ATOM 674 O O . ASN A 1 88 ? -4.856 11.586 -9.440 1.00 82.50 88 ASN A O 1
ATOM 678 N N . ARG A 1 89 ? -4.859 11.302 -7.215 1.00 79.06 89 ARG A N 1
ATOM 679 C CA . ARG A 1 89 ? -3.398 11.427 -7.080 1.00 79.06 89 ARG A CA 1
ATOM 680 C C . ARG A 1 89 ? -2.666 10.231 -7.683 1.00 79.06 89 ARG A C 1
ATOM 682 O O . ARG A 1 89 ? -1.653 10.444 -8.347 1.00 79.06 89 ARG A O 1
ATOM 689 N N . LEU A 1 90 ? -3.175 9.015 -7.485 1.00 78.62 90 LEU A N 1
ATOM 690 C CA . LEU A 1 90 ? -2.610 7.800 -8.075 1.00 78.62 90 LEU A CA 1
ATOM 691 C C . LEU A 1 90 ? -2.736 7.801 -9.600 1.00 78.62 90 LEU A C 1
ATOM 693 O O . LEU A 1 90 ? -1.737 7.572 -10.273 1.00 78.62 90 LEU A O 1
ATOM 697 N N . ALA A 1 91 ? -3.903 8.156 -10.143 1.00 75.31 91 ALA A N 1
ATOM 698 C CA . ALA A 1 91 ? -4.110 8.281 -11.586 1.00 75.31 91 ALA A CA 1
ATOM 699 C C . ALA A 1 91 ? -3.144 9.303 -12.212 1.00 75.31 91 ALA A C 1
ATOM 701 O O . ALA A 1 91 ? -2.454 9.007 -13.184 1.00 75.31 91 ALA A O 1
ATOM 702 N N . LYS A 1 92 ? -2.992 10.481 -11.591 1.00 70.62 92 LYS A N 1
ATOM 703 C CA . LYS A 1 92 ? -2.049 11.506 -12.062 1.00 70.62 92 LYS A CA 1
ATOM 704 C C . LYS A 1 92 ? -0.589 11.036 -12.019 1.00 70.62 92 LYS A C 1
ATOM 706 O O . LYS A 1 92 ? 0.183 11.358 -12.922 1.00 70.62 92 LYS A O 1
ATOM 711 N N . ALA A 1 93 ? -0.204 10.302 -10.975 1.00 67.38 93 ALA A N 1
ATOM 712 C CA . ALA A 1 93 ? 1.137 9.736 -10.851 1.00 67.38 93 ALA A CA 1
ATOM 713 C C . ALA A 1 93 ? 1.390 8.632 -11.893 1.00 67.38 93 ALA A C 1
ATOM 715 O O . ALA A 1 93 ? 2.473 8.590 -12.476 1.00 67.38 93 ALA A O 1
ATOM 716 N N . ALA A 1 94 ? 0.388 7.794 -12.171 1.00 65.50 94 ALA A N 1
ATOM 717 C CA . ALA A 1 94 ? 0.430 6.774 -13.216 1.00 65.50 94 ALA A CA 1
ATOM 718 C C . ALA A 1 94 ? 0.593 7.401 -14.612 1.00 65.50 94 ALA A C 1
ATOM 720 O O . ALA A 1 94 ? 1.486 7.002 -15.357 1.00 65.50 94 ALA A O 1
ATOM 721 N N . ASP A 1 95 ? -0.169 8.452 -14.929 1.00 65.38 95 ASP A N 1
ATOM 722 C CA . ASP A 1 95 ? -0.046 9.194 -16.193 1.00 65.38 95 ASP A CA 1
ATOM 72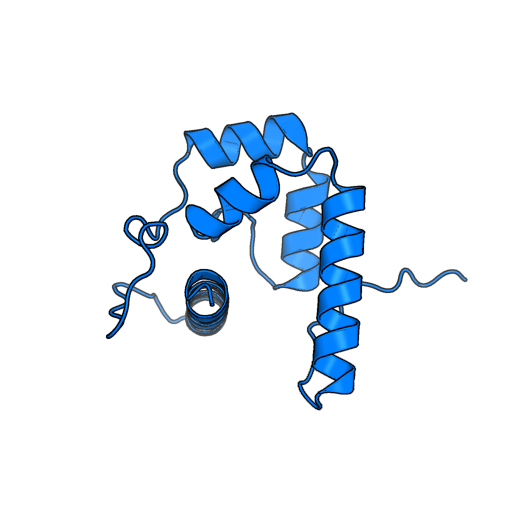3 C C . ASP A 1 95 ? 1.332 9.855 -16.359 1.00 65.38 95 ASP A C 1
ATOM 725 O O . ASP A 1 95 ? 1.873 9.957 -17.463 1.00 65.38 95 ASP A O 1
ATOM 729 N N . GLU A 1 96 ? 1.919 10.359 -15.272 1.00 64.56 96 GLU A N 1
ATOM 730 C CA . GLU A 1 96 ? 3.273 10.916 -15.288 1.00 64.56 96 GLU A CA 1
ATOM 731 C C . GLU A 1 96 ? 4.343 9.829 -15.469 1.00 64.56 96 GLU A C 1
ATOM 733 O O . GLU A 1 96 ? 5.286 10.029 -16.235 1.00 64.56 96 GLU A O 1
ATOM 738 N N . ALA A 1 97 ? 4.184 8.670 -14.825 1.00 56.66 97 ALA A N 1
ATOM 739 C CA . ALA A 1 97 ? 5.074 7.523 -14.993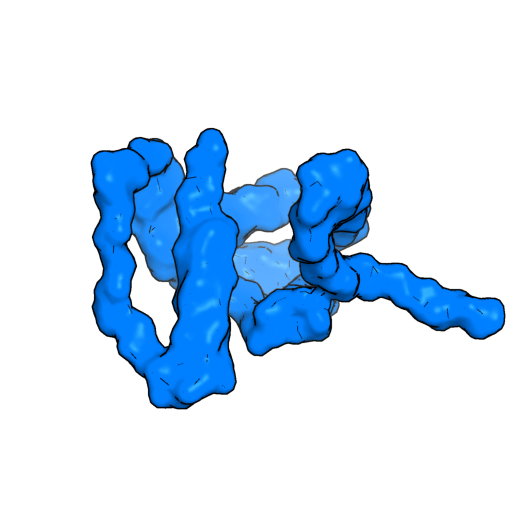 1.00 56.66 97 ALA A CA 1
ATOM 740 C C . ALA A 1 97 ? 5.010 6.959 -16.422 1.00 56.66 97 ALA A C 1
ATOM 742 O O . ALA A 1 97 ? 6.054 6.749 -17.044 1.00 56.66 97 ALA A O 1
ATOM 743 N N . CYS A 1 98 ? 3.802 6.827 -16.977 1.00 62.22 98 CYS A N 1
ATOM 744 C CA . CYS A 1 98 ? 3.578 6.399 -18.355 1.00 62.22 98 CYS A CA 1
ATOM 745 C C . CYS A 1 98 ? 4.213 7.373 -19.358 1.00 62.22 98 CYS A C 1
ATOM 747 O O . CYS A 1 98 ? 4.900 6.945 -20.284 1.00 62.22 98 CYS A O 1
ATOM 749 N N . ARG A 1 99 ? 4.071 8.693 -19.151 1.00 65.25 99 ARG A N 1
ATOM 750 C CA . ARG A 1 99 ? 4.746 9.715 -19.979 1.00 65.25 99 ARG A CA 1
ATOM 751 C C . ARG A 1 99 ? 6.271 9.636 -19.920 1.00 65.25 99 ARG A C 1
ATOM 753 O O . ARG A 1 99 ? 6.935 10.082 -20.849 1.00 65.25 99 ARG A O 1
ATOM 760 N N . ARG A 1 100 ? 6.826 9.080 -18.842 1.00 64.06 100 ARG A N 1
ATOM 761 C CA . ARG A 1 100 ? 8.266 8.842 -18.669 1.00 64.06 100 ARG A CA 1
ATOM 762 C C . ARG A 1 100 ? 8.727 7.476 -19.190 1.00 64.06 100 ARG A C 1
ATOM 764 O O . ARG A 1 100 ? 9.905 7.165 -19.052 1.00 64.06 100 ARG A O 1
ATOM 771 N N . GLY A 1 101 ? 7.837 6.686 -19.795 1.00 53.31 101 GLY A N 1
ATOM 772 C CA . GLY A 1 101 ? 8.161 5.384 -20.383 1.00 53.31 101 GLY A CA 1
ATOM 773 C C . GLY A 1 101 ? 8.175 4.215 -19.394 1.00 53.31 101 GLY A C 1
ATOM 774 O O . GLY A 1 101 ? 8.633 3.134 -19.753 1.00 53.31 101 GLY A O 1
ATOM 775 N N . PHE A 1 102 ? 7.682 4.400 -18.166 1.00 52.53 102 PHE A N 1
ATOM 776 C CA . PHE A 1 102 ? 7.485 3.300 -17.222 1.00 52.53 102 PHE A CA 1
ATOM 777 C C . PHE A 1 102 ? 6.104 2.671 -17.432 1.00 52.53 102 PHE A C 1
ATOM 779 O O . PHE A 1 102 ? 5.115 3.388 -17.584 1.00 52.53 102 PHE A O 1
ATOM 786 N N . SER A 1 103 ? 6.019 1.339 -17.400 1.00 49.09 103 SER A N 1
ATOM 787 C CA . SER A 1 103 ? 4.740 0.624 -17.363 1.00 49.09 103 SER A CA 1
ATOM 788 C C . SER A 1 103 ? 4.015 0.971 -16.062 1.00 49.09 103 SER A C 1
ATOM 790 O O . SER A 1 103 ? 4.452 0.575 -14.979 1.00 49.09 103 SER A O 1
ATOM 792 N N . ALA A 1 104 ? 2.947 1.759 -16.161 1.00 53.81 104 ALA A N 1
ATOM 793 C CA . ALA A 1 104 ? 2.107 2.079 -15.020 1.00 53.81 104 ALA A CA 1
ATOM 794 C C . ALA A 1 104 ? 1.264 0.857 -14.637 1.00 53.81 104 ALA A C 1
ATOM 796 O O . ALA A 1 104 ? 0.797 0.124 -15.507 1.00 53.81 104 ALA A O 1
ATOM 797 N N . VAL A 1 105 ? 1.044 0.668 -13.335 1.00 56.88 105 VAL A N 1
ATOM 798 C CA . VAL A 1 105 ? -0.073 -0.151 -12.852 1.00 56.88 105 VAL A CA 1
ATOM 799 C C . VAL A 1 105 ? -1.349 0.415 -13.481 1.00 56.88 105 VAL A C 1
ATOM 801 O O . VAL A 1 105 ? -1.545 1.633 -13.445 1.00 56.88 105 VAL A O 1
ATOM 804 N N . GLU A 1 106 ? -2.186 -0.433 -14.083 1.00 54.50 106 GLU A N 1
ATOM 805 C CA . GLU A 1 106 ? -3.483 -0.028 -14.636 1.00 54.50 106 GLU A CA 1
ATOM 806 C C . GLU A 1 106 ? -4.428 0.352 -13.486 1.00 54.50 106 GLU A C 1
ATOM 808 O O . GLU A 1 106 ? -5.279 -0.420 -13.060 1.00 54.50 106 GLU A O 1
ATOM 813 N N . ILE A 1 107 ? -4.255 1.562 -12.947 1.00 55.72 107 ILE A N 1
ATOM 814 C CA . ILE A 1 107 ? -5.158 2.141 -11.955 1.00 55.72 107 ILE A CA 1
ATOM 815 C C . ILE A 1 107 ? -6.497 2.354 -12.662 1.00 55.72 107 ILE A C 1
ATOM 817 O O . ILE A 1 107 ? -6.615 3.240 -13.511 1.00 55.72 107 ILE A O 1
ATOM 821 N N . GLY A 1 108 ? -7.465 1.487 -12.352 1.00 45.94 108 GLY A N 1
ATOM 822 C CA . GLY A 1 108 ? -8.707 1.284 -13.094 1.00 45.94 108 GLY A CA 1
ATOM 823 C C . GLY A 1 108 ? -9.297 2.549 -13.721 1.00 45.94 108 GLY A C 1
ATOM 824 O O . GLY A 1 108 ? -9.901 3.384 -13.047 1.00 45.94 108 GLY A O 1
ATOM 825 N N . ARG A 1 109 ? -9.198 2.651 -15.053 1.00 41.88 109 ARG A N 1
ATOM 826 C CA . ARG A 1 109 ? -10.183 3.398 -15.839 1.00 41.88 109 ARG A CA 1
ATOM 827 C C . ARG A 1 109 ? -11.463 2.584 -15.751 1.00 41.88 109 ARG A C 1
ATOM 829 O O . ARG A 1 109 ? -11.550 1.528 -16.375 1.00 41.88 109 ARG A O 1
ATOM 836 N N . ASN A 1 110 ? -12.439 3.051 -14.976 1.00 36.50 110 ASN A N 1
ATOM 837 C CA . ASN A 1 110 ? -13.789 2.502 -15.044 1.00 36.50 110 ASN A CA 1
ATOM 838 C C . ASN A 1 110 ? -14.195 2.403 -16.521 1.00 36.50 110 ASN A C 1
ATOM 840 O O . ASN A 1 110 ? -14.250 3.420 -17.218 1.00 36.50 110 ASN A O 1
ATOM 844 N N . LYS A 1 111 ? -14.474 1.180 -16.988 1.00 39.19 111 LYS A N 1
ATOM 845 C CA . LYS A 1 111 ? -15.221 0.945 -18.223 1.00 39.19 111 LYS A CA 1
ATOM 846 C C . LYS A 1 111 ? -16.591 1.588 -18.033 1.00 39.19 111 LYS A C 1
ATOM 848 O O . LYS A 1 111 ? -17.476 1.018 -17.406 1.00 39.19 111 LYS A O 1
ATOM 853 N N . THR A 1 112 ? -16.726 2.816 -18.513 1.00 38.25 112 THR A N 1
ATOM 854 C CA . THR A 1 112 ? -18.028 3.392 -18.834 1.00 38.25 112 THR A CA 1
ATOM 855 C C . THR A 1 112 ? -18.458 2.726 -20.138 1.00 38.25 112 THR A C 1
ATOM 857 O O . THR A 1 112 ? -17.649 2.642 -21.064 1.00 38.25 112 THR A O 1
ATOM 860 N N . GLY A 1 113 ? -19.652 2.130 -20.124 1.00 35.16 113 GLY A N 1
ATOM 861 C CA . GLY A 1 113 ? -20.252 1.447 -21.272 1.00 35.16 113 GLY A CA 1
ATOM 862 C C . GLY A 1 113 ? -20.603 2.372 -22.426 1.00 35.16 113 GLY A C 1
ATOM 863 O O . GLY A 1 113 ? -20.472 3.607 -22.270 1.00 35.16 113 GLY A O 1
#

Secondary structure (DSSP, 8-state):
--SHHHHHHHHHHHHHTT--------SS--GGGS--BPPHHHHHHHHHHH-THHHHHHHHHHSS-GGGSBHHHHHHHHTSS-HHHHHHHHHHHHHHHHHTT------------